Protein AF-A0A485BAY5-F1 (afdb_monomer)

Structure (mmCIF, N/CA/C/O backbone):
data_AF-A0A485BAY5-F1
#
_entry.id   AF-A0A485BAY5-F1
#
loop_
_atom_site.group_PDB
_atom_site.id
_atom_site.type_symbol
_atom_site.label_atom_id
_atom_site.label_alt_id
_atom_site.label_comp_id
_atom_site.label_asym_id
_atom_site.label_entity_id
_atom_site.label_seq_id
_atom_site.pdbx_PDB_ins_code
_atom_site.Cartn_x
_atom_site.Cartn_y
_atom_site.Cartn_z
_atom_site.occupancy
_atom_site.B_iso_or_equiv
_atom_site.auth_seq_id
_atom_site.auth_comp_id
_atom_site.auth_asym_id
_atom_site.auth_atom_id
_atom_site.pdbx_PDB_model_num
ATOM 1 N N . MET A 1 1 ? -11.003 -22.044 -10.933 1.00 49.03 1 MET A N 1
ATOM 2 C CA . MET A 1 1 ? -11.275 -20.702 -11.493 1.00 49.03 1 MET A CA 1
ATOM 3 C C . MET A 1 1 ? -9.957 -20.140 -11.988 1.00 49.03 1 MET A C 1
ATOM 5 O O . MET A 1 1 ? -8.956 -20.353 -11.315 1.00 49.03 1 MET A O 1
ATOM 9 N N . SER A 1 2 ? -9.924 -19.520 -13.167 1.00 55.50 2 SER A N 1
ATOM 10 C CA . SER A 1 2 ? -8.702 -18.884 -13.671 1.00 55.50 2 SER A CA 1
ATOM 11 C C . SER A 1 2 ? -8.497 -17.559 -12.940 1.00 55.50 2 SER A C 1
ATOM 13 O O . SER A 1 2 ? -9.429 -16.767 -12.850 1.00 55.50 2 SER A O 1
ATOM 15 N N . ILE A 1 3 ? -7.294 -17.308 -12.425 1.00 61.31 3 ILE A N 1
ATOM 16 C CA . ILE A 1 3 ? -6.969 -16.075 -11.688 1.00 61.31 3 ILE A CA 1
ATOM 17 C C . ILE A 1 3 ? -7.177 -14.813 -12.544 1.00 61.31 3 ILE A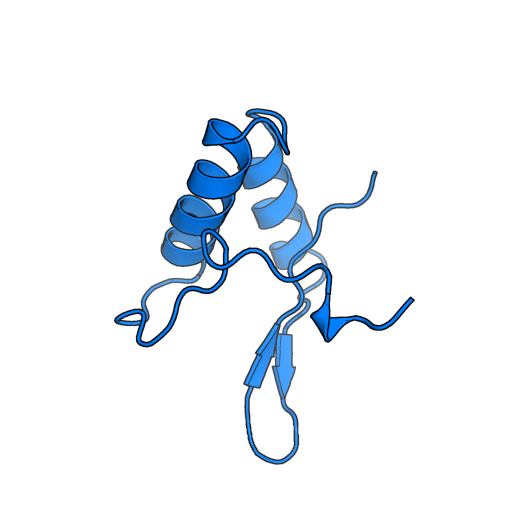 C 1
ATOM 19 O O . ILE A 1 3 ? -7.477 -13.744 -12.029 1.00 61.31 3 ILE A O 1
ATOM 23 N N . ALA A 1 4 ? -7.108 -14.963 -13.872 1.00 57.12 4 ALA A N 1
ATOM 24 C CA . ALA A 1 4 ? -7.322 -13.888 -14.834 1.00 57.12 4 ALA A CA 1
ATOM 25 C C . ALA A 1 4 ? -8.778 -13.393 -14.899 1.00 57.12 4 ALA A C 1
ATOM 27 O O . ALA A 1 4 ? -9.023 -12.322 -15.437 1.00 57.12 4 ALA A O 1
ATOM 28 N N . THR A 1 5 ? -9.753 -14.152 -14.381 1.00 56.50 5 THR A N 1
ATOM 29 C CA . THR A 1 5 ? -11.177 -13.765 -14.424 1.00 56.50 5 THR A CA 1
ATOM 30 C C . THR A 1 5 ? -11.621 -12.947 -13.205 1.00 56.50 5 THR A C 1
ATOM 32 O O . THR A 1 5 ? -12.792 -12.592 -13.119 1.00 56.50 5 THR A O 1
ATOM 35 N N . SER A 1 6 ? -10.713 -12.649 -12.268 1.00 68.44 6 SER A N 1
ATOM 36 C CA . SER A 1 6 ? -11.013 -11.944 -11.007 1.00 68.44 6 SER A CA 1
ATOM 37 C C . SER A 1 6 ? -10.125 -10.720 -10.762 1.00 68.44 6 SER A C 1
ATOM 39 O O . SER A 1 6 ? -10.083 -10.213 -9.646 1.00 68.44 6 SER A O 1
ATOM 41 N N . LEU A 1 7 ? -9.399 -10.262 -11.785 1.00 75.62 7 LEU A N 1
ATOM 42 C CA . LEU A 1 7 ? -8.616 -9.033 -11.713 1.00 75.62 7 LEU A CA 1
ATOM 43 C C . LEU A 1 7 ? -9.508 -7.851 -12.093 1.00 75.62 7 LEU A C 1
ATOM 45 O O . LEU A 1 7 ? -9.970 -7.759 -13.229 1.00 75.62 7 LEU A O 1
ATOM 49 N N . ASP A 1 8 ? -9.751 -6.974 -11.128 1.00 85.69 8 ASP A N 1
ATOM 50 C CA . ASP A 1 8 ? -10.486 -5.732 -11.329 1.00 85.69 8 ASP A CA 1
ATOM 51 C C . ASP A 1 8 ? -9.501 -4.614 -11.706 1.00 85.69 8 ASP A C 1
ATOM 53 O O . ASP A 1 8 ? -8.515 -4.366 -11.005 1.00 85.69 8 ASP A O 1
ATOM 57 N N . ASN A 1 9 ? -9.754 -3.973 -12.850 1.00 88.56 9 ASN A N 1
ATOM 58 C CA . ASN A 1 9 ? -8.888 -2.940 -13.415 1.00 88.56 9 ASN A CA 1
ATOM 59 C C . ASN A 1 9 ? -8.772 -1.716 -12.503 1.00 88.56 9 ASN A C 1
ATOM 61 O O . ASN A 1 9 ? -7.748 -1.036 -12.558 1.00 88.56 9 ASN A O 1
ATOM 65 N N . ASP A 1 10 ? -9.765 -1.468 -11.644 1.00 89.19 10 ASP A N 1
ATOM 66 C CA . ASP A 1 10 ? -9.741 -0.356 -10.690 1.00 89.19 10 ASP A CA 1
ATOM 67 C C . ASP A 1 10 ? -8.589 -0.492 -9.674 1.00 89.19 10 ASP A C 1
ATOM 69 O O . ASP A 1 10 ? -8.149 0.502 -9.098 1.00 89.19 10 ASP A O 1
ATOM 73 N N . PHE A 1 11 ? -8.040 -1.703 -9.502 1.00 90.56 11 PHE A N 1
ATOM 74 C CA . PHE A 1 11 ? -6.947 -2.005 -8.571 1.00 90.56 11 PHE A CA 1
ATOM 75 C C . PHE A 1 11 ? -5.611 -2.309 -9.265 1.00 90.56 11 PHE A C 1
ATOM 77 O O . PHE A 1 11 ? -4.653 -2.719 -8.607 1.00 90.56 11 PHE A O 1
ATOM 84 N N . ILE A 1 12 ? -5.510 -2.100 -10.582 1.00 91.81 12 ILE A N 1
ATOM 85 C CA . ILE A 1 12 ? -4.266 -2.283 -11.342 1.00 91.81 12 ILE A CA 1
ATOM 86 C C . ILE A 1 12 ? -3.677 -0.912 -11.673 1.00 91.81 12 ILE A C 1
ATOM 88 O O . ILE A 1 12 ? -3.972 -0.305 -12.702 1.00 91.81 12 ILE A O 1
ATOM 92 N N . LEU A 1 13 ? -2.802 -0.428 -10.793 1.00 91.19 13 LEU A N 1
ATOM 93 C CA .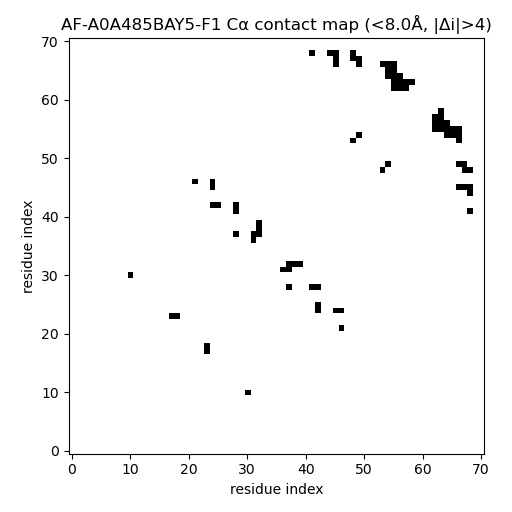 LEU A 1 13 ? -2.137 0.865 -10.946 1.00 91.19 13 LEU A CA 1
ATOM 94 C C . LEU A 1 13 ? -0.782 0.679 -11.641 1.00 91.19 13 LEU A C 1
ATOM 96 O O . LEU A 1 13 ? 0.138 0.077 -11.090 1.00 91.19 13 LEU A O 1
ATOM 100 N N . LEU A 1 14 ? -0.655 1.190 -12.867 1.00 92.56 14 LEU A N 1
ATOM 101 C CA . LEU A 1 14 ? 0.566 1.102 -13.676 1.00 92.56 14 LEU A CA 1
ATOM 102 C C . LEU A 1 14 ? 1.225 2.474 -13.826 1.00 92.56 14 LEU A C 1
ATOM 104 O O . LEU A 1 14 ? 0.546 3.496 -13.838 1.00 92.56 14 LEU A O 1
ATOM 108 N N . ASN A 1 15 ? 2.549 2.488 -14.011 1.00 91.06 15 ASN A N 1
ATOM 109 C CA . ASN A 1 15 ? 3.345 3.710 -14.203 1.00 91.06 15 ASN A CA 1
ATOM 110 C C . ASN A 1 15 ? 3.189 4.734 -13.067 1.00 91.06 15 ASN A C 1
ATOM 112 O O . ASN A 1 15 ? 3.258 5.941 -13.300 1.00 91.06 15 ASN A O 1
ATOM 116 N N . HIS A 1 16 ? 2.981 4.250 -11.839 1.00 88.81 16 HIS A N 1
ATOM 117 C CA . HIS A 1 16 ? 3.004 5.097 -10.656 1.00 88.81 16 HIS A CA 1
ATOM 118 C C . HIS A 1 16 ? 4.355 5.840 -10.602 1.00 88.81 16 HIS A C 1
ATOM 120 O O . HIS A 1 16 ? 5.388 5.193 -10.807 1.00 88.81 16 HIS A O 1
ATOM 126 N N . PRO A 1 17 ? 4.392 7.160 -10.327 1.00 85.19 17 PRO A N 1
ATOM 127 C CA . PRO A 1 17 ? 5.616 7.976 -10.371 1.00 85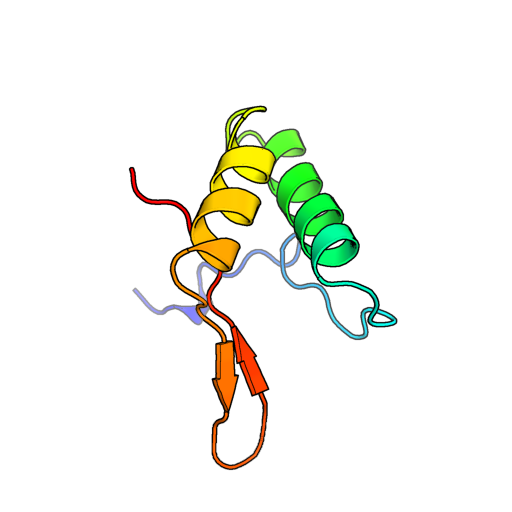.19 17 PRO A CA 1
ATOM 128 C C . PRO A 1 17 ? 6.695 7.565 -9.351 1.00 85.19 17 PRO A C 1
ATOM 130 O O . PRO A 1 17 ? 7.761 8.173 -9.292 1.00 85.19 17 PRO A O 1
ATOM 133 N N . GLY A 1 18 ? 6.433 6.521 -8.565 1.00 77.69 18 GLY A N 1
ATOM 134 C CA . GLY A 1 18 ? 7.241 6.117 -7.427 1.00 77.69 18 GLY A CA 1
ATOM 135 C C . GLY A 1 18 ? 7.038 7.069 -6.254 1.00 77.69 18 GLY A C 1
ATOM 136 O O . GLY A 1 18 ? 6.167 7.936 -6.275 1.00 77.69 18 GLY A O 1
ATOM 137 N N . GLY A 1 19 ? 7.827 6.880 -5.207 1.00 84.75 19 GLY A N 1
ATOM 138 C CA . GLY A 1 19 ? 7.768 7.718 -4.020 1.00 84.75 19 GLY A CA 1
ATOM 139 C C . GLY A 1 19 ? 8.181 6.961 -2.775 1.00 84.75 19 GLY A C 1
ATOM 140 O O . GLY A 1 19 ? 8.677 5.834 -2.844 1.00 84.75 19 GLY A O 1
ATOM 141 N N . GLU A 1 20 ? 7.966 7.607 -1.637 1.00 89.69 20 GLU A N 1
ATOM 142 C CA . GLU A 1 20 ? 8.140 6.972 -0.340 1.00 89.69 20 GLU A CA 1
ATOM 143 C C . GLU A 1 20 ? 7.080 5.889 -0.127 1.00 89.69 20 GLU A C 1
ATOM 145 O O . GLU A 1 20 ? 5.952 5.959 -0.628 1.00 89.69 20 GLU A O 1
ATOM 150 N N . ARG A 1 21 ? 7.472 4.861 0.622 1.00 89.88 21 ARG A N 1
ATOM 151 C CA . ARG A 1 21 ? 6.658 3.679 0.914 1.00 89.88 21 ARG A CA 1
ATOM 152 C C . ARG A 1 21 ? 5.313 4.067 1.530 1.00 89.88 21 ARG A C 1
ATOM 154 O O . ARG A 1 21 ?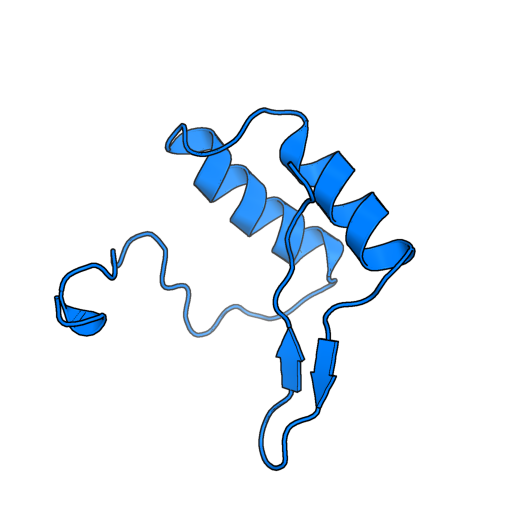 4.281 3.516 1.165 1.00 89.88 21 ARG A O 1
ATOM 161 N N . GLU A 1 22 ? 5.330 5.036 2.430 1.00 89.00 22 GLU A N 1
ATOM 162 C CA . GLU A 1 22 ? 4.186 5.547 3.174 1.00 89.00 22 GLU A CA 1
ATOM 163 C C . GLU A 1 22 ? 3.169 6.213 2.245 1.00 89.00 22 GLU A C 1
ATOM 165 O O . GLU A 1 22 ? 1.966 6.010 2.411 1.00 89.00 22 GLU A O 1
ATOM 170 N N . THR A 1 23 ? 3.637 6.944 1.228 1.00 91.62 23 THR A N 1
ATOM 171 C CA . THR A 1 23 ? 2.772 7.534 0.200 1.00 91.62 23 THR A CA 1
ATOM 172 C C . THR A 1 23 ? 2.063 6.439 -0.588 1.00 91.62 23 THR A C 1
ATOM 174 O O . THR A 1 23 ? 0.840 6.466 -0.709 1.00 91.62 23 THR A O 1
ATOM 177 N N . LEU A 1 24 ? 2.804 5.421 -1.040 1.00 92.94 24 LEU A N 1
ATOM 178 C CA . LEU A 1 24 ? 2.235 4.304 -1.799 1.00 92.94 24 LEU A CA 1
ATOM 179 C C . LEU A 1 24 ? 1.227 3.496 -0.965 1.00 92.94 24 LEU A C 1
ATOM 181 O O . LEU A 1 24 ? 0.155 3.140 -1.453 1.00 92.94 24 LEU A O 1
ATOM 185 N N . PHE A 1 25 ? 1.531 3.247 0.311 1.00 94.38 25 PHE A N 1
ATOM 186 C CA . PHE A 1 25 ? 0.601 2.588 1.230 1.00 94.38 25 PHE A CA 1
ATOM 187 C C . PHE A 1 25 ? -0.646 3.433 1.476 1.00 94.38 25 PHE A C 1
ATOM 189 O O . PHE A 1 25 ? -1.750 2.893 1.484 1.00 94.38 25 PHE A O 1
ATOM 196 N N . GLY A 1 26 ? -0.492 4.749 1.634 1.00 94.56 26 GLY A N 1
ATOM 197 C CA . GLY A 1 26 ? -1.609 5.672 1.799 1.00 94.56 26 GLY A CA 1
ATOM 198 C C . GLY A 1 26 ? -2.542 5.687 0.590 1.00 94.56 26 GLY A C 1
ATOM 199 O O . GLY A 1 26 ? -3.758 5.620 0.755 1.00 94.56 26 GLY A O 1
ATOM 200 N N . GLU A 1 27 ? -1.996 5.728 -0.623 1.00 94.19 27 GLU A N 1
ATOM 201 C CA . GLU A 1 27 ? -2.785 5.713 -1.858 1.00 94.19 27 GLU A CA 1
ATOM 202 C C . GLU A 1 27 ? -3.569 4.409 -2.027 1.00 94.19 27 GLU A C 1
ATOM 204 O O . GLU A 1 27 ? -4.791 4.440 -2.198 1.00 94.19 27 GLU A O 1
ATOM 209 N N . VAL A 1 28 ? -2.891 3.263 -1.908 1.00 94.06 28 VAL A N 1
ATOM 210 C CA . VAL A 1 28 ? -3.527 1.946 -2.050 1.00 94.06 28 VAL A CA 1
ATOM 211 C C . VAL A 1 28 ? -4.512 1.686 -0.907 1.00 94.06 28 VAL A C 1
ATOM 213 O O . VAL A 1 28 ? -5.631 1.237 -1.148 1.00 94.06 28 VAL A O 1
ATOM 216 N N . GL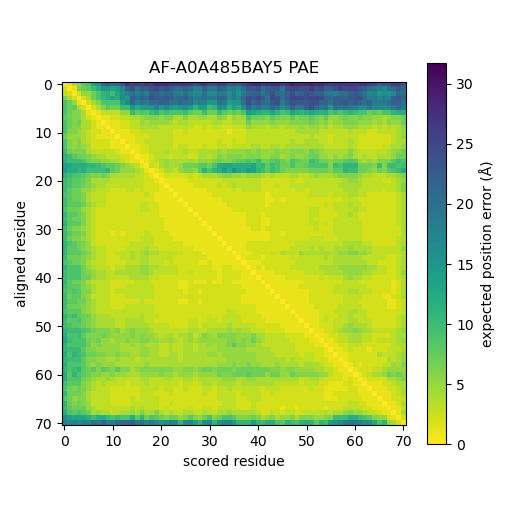Y A 1 29 ? -4.155 2.023 0.333 1.00 95.00 29 GLY A N 1
ATOM 217 C CA . GLY A 1 29 ? -5.034 1.880 1.494 1.00 95.00 29 GLY A CA 1
ATOM 218 C C . GLY A 1 29 ? -6.306 2.723 1.376 1.00 95.00 29 GLY A C 1
ATOM 219 O O . GLY A 1 29 ? -7.399 2.227 1.645 1.00 95.00 29 GLY A O 1
ATOM 220 N N . ASN A 1 30 ? -6.193 3.970 0.905 1.00 95.62 30 ASN A N 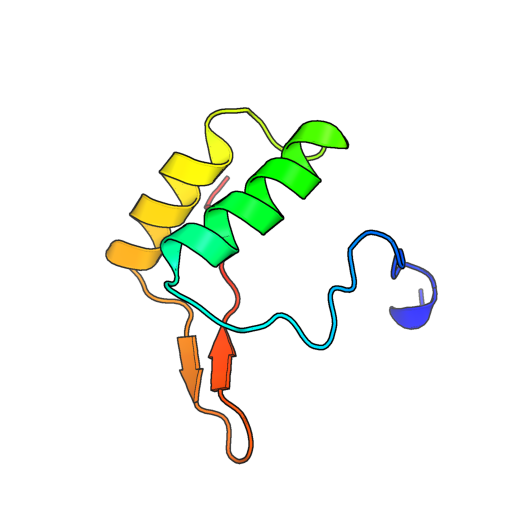1
ATOM 221 C CA . ASN A 1 30 ? -7.352 4.831 0.658 1.00 95.62 30 ASN A CA 1
ATOM 222 C C . ASN A 1 30 ? -8.233 4.309 -0.481 1.00 95.62 30 ASN A C 1
ATOM 224 O O . ASN A 1 30 ? -9.458 4.384 -0.376 1.00 95.62 30 ASN A O 1
ATOM 228 N N . LEU A 1 31 ? -7.638 3.777 -1.553 1.00 95.31 31 LEU A N 1
ATOM 229 C CA . LEU A 1 31 ? -8.380 3.136 -2.638 1.00 95.31 31 LEU A CA 1
ATOM 230 C C . LEU A 1 31 ? -9.219 1.967 -2.099 1.00 95.31 31 LEU A C 1
ATOM 232 O O . LEU A 1 31 ? -10.430 1.933 -2.303 1.00 95.31 31 LEU A O 1
ATOM 236 N N . LEU A 1 32 ? -8.608 1.065 -1.330 1.00 94.56 32 LEU A N 1
ATOM 237 C CA . LEU A 1 32 ? -9.308 -0.072 -0.724 1.00 94.56 32 LEU A CA 1
ATOM 238 C C . LEU A 1 32 ? -10.405 0.371 0.258 1.00 94.56 32 LEU A C 1
ATOM 240 O O . LEU A 1 32 ? -11.512 -0.169 0.227 1.00 94.56 32 LEU A O 1
ATOM 244 N N . TYR A 1 33 ? -10.128 1.377 1.095 1.00 95.94 33 TYR A N 1
ATOM 245 C CA . TYR A 1 33 ? -11.091 1.916 2.062 1.00 95.94 33 TYR A CA 1
ATOM 246 C C . TYR A 1 33 ? -12.316 2.520 1.367 1.00 95.94 33 TYR A C 1
ATOM 248 O O . TYR A 1 33 ? -13.453 2.227 1.733 1.00 95.94 33 TYR A O 1
ATOM 256 N N . ARG A 1 34 ? -12.110 3.323 0.313 1.00 96.00 34 ARG A N 1
ATOM 257 C CA . ARG A 1 34 ? -13.208 3.957 -0.440 1.00 96.00 34 ARG A CA 1
ATOM 258 C C . ARG A 1 34 ? -14.126 2.952 -1.130 1.00 96.00 34 ARG A C 1
ATOM 260 O O . ARG A 1 34 ? -15.300 3.258 -1.317 1.00 96.00 34 ARG A O 1
ATOM 267 N N . HIS A 1 35 ? -13.604 1.785 -1.495 1.00 94.12 35 HIS A N 1
ATOM 268 C CA . HIS A 1 35 ? -14.385 0.693 -2.074 1.00 94.12 35 HIS A CA 1
ATOM 269 C C . HIS A 1 35 ? -14.963 -0.267 -1.013 1.00 94.12 35 HIS A C 1
ATOM 271 O O . HIS A 1 35 ? -15.649 -1.221 -1.369 1.00 94.12 35 HIS A O 1
ATOM 277 N N . GLY A 1 36 ? -14.737 -0.007 0.281 1.00 94.38 36 GLY A N 1
ATOM 278 C CA . GLY A 1 36 ? -15.310 -0.782 1.385 1.00 94.38 36 GLY A CA 1
ATOM 279 C C . GLY A 1 36 ? -14.638 -2.134 1.637 1.00 94.38 36 GLY A C 1
ATOM 280 O O . GLY A 1 36 ? -15.252 -3.002 2.251 1.00 94.38 36 GLY A O 1
ATOM 281 N N . PHE A 1 37 ? -13.402 -2.334 1.167 1.00 92.19 37 PHE A N 1
ATOM 282 C CA . PHE A 1 37 ? -12.668 -3.593 1.360 1.00 92.19 37 PHE A CA 1
ATOM 283 C C . PHE A 1 37 ? -11.937 -3.683 2.698 1.00 92.19 37 PHE A C 1
ATOM 285 O O . P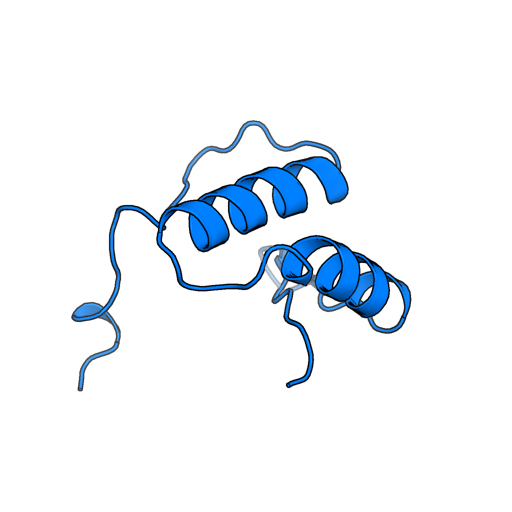HE A 1 37 ? -11.626 -4.783 3.151 1.00 92.19 37 PHE A O 1
ATOM 292 N N . VAL A 1 38 ? -11.621 -2.540 3.307 1.00 94.19 38 VAL A N 1
ATOM 293 C CA . VAL A 1 38 ? -10.830 -2.466 4.537 1.00 94.19 38 VAL A CA 1
ATOM 294 C C . VAL A 1 38 ? -11.379 -1.401 5.478 1.00 94.19 38 VAL A C 1
ATOM 296 O O . VAL A 1 38 ? -12.028 -0.449 5.048 1.00 94.19 38 VAL A O 1
ATOM 299 N N . GLU A 1 39 ? -11.071 -1.548 6.763 1.00 94.88 39 GLU A N 1
ATOM 300 C CA . GLU A 1 39 ? -11.402 -0.572 7.802 1.00 94.88 39 GLU A CA 1
ATOM 301 C C . GLU A 1 39 ? -10.463 0.643 7.768 1.00 94.88 39 GLU A C 1
ATOM 303 O O . GLU A 1 39 ? -9.346 0.586 7.249 1.00 94.88 39 GLU A O 1
ATOM 308 N N . SER A 1 40 ? -10.872 1.745 8.400 1.00 94.69 40 SER A N 1
ATOM 309 C CA . SER A 1 40 ? -10.057 2.971 8.496 1.00 94.69 40 SER A CA 1
ATOM 310 C C . SER A 1 40 ? -8.723 2.767 9.233 1.00 94.69 40 SER A C 1
ATOM 312 O O . SER A 1 40 ? -7.776 3.527 9.032 1.00 94.69 40 SER A O 1
ATOM 314 N N . THR A 1 41 ? -8.621 1.719 10.054 1.00 94.94 41 THR A N 1
ATOM 315 C CA . THR A 1 41 ? -7.410 1.326 10.792 1.00 94.94 41 THR A CA 1
ATOM 316 C C . THR A 1 41 ? -6.451 0.455 9.983 1.00 94.94 41 THR A C 1
ATOM 318 O O . THR A 1 41 ? -5.380 0.104 10.474 1.00 94.94 41 THR A O 1
ATOM 321 N N . TYR A 1 42 ? -6.806 0.078 8.754 1.00 95.31 42 TYR A N 1
ATOM 322 C CA . TYR A 1 42 ? -5.989 -0.817 7.937 1.00 95.31 42 TYR A CA 1
ATOM 323 C C . TYR A 1 42 ? -4.614 -0.227 7.615 1.00 95.31 42 TYR A C 1
ATOM 325 O O . TYR A 1 42 ? -3.602 -0.905 7.765 1.00 95.31 42 TYR A O 1
ATOM 333 N N . LEU A 1 43 ? -4.560 1.048 7.216 1.00 94.56 43 LEU A N 1
ATOM 334 C CA . LEU A 1 43 ? -3.305 1.692 6.823 1.00 94.56 43 LEU A CA 1
ATOM 335 C C . LEU A 1 43 ? -2.289 1.718 7.973 1.00 94.56 43 LEU A C 1
ATOM 337 O O . LEU A 1 43 ? -1.119 1.396 7.774 1.00 94.56 43 LEU A O 1
ATOM 341 N N . SER A 1 44 ? -2.730 2.070 9.184 1.00 94.44 44 SER A N 1
ATOM 342 C CA . SER A 1 44 ? -1.850 2.102 10.355 1.00 94.44 44 SER A CA 1
ATOM 343 C C . SER A 1 44 ? -1.371 0.704 10.747 1.00 94.44 44 SER A C 1
ATOM 345 O O . SER A 1 44 ? -0.192 0.533 11.064 1.00 94.44 44 SER A O 1
ATOM 347 N N . ALA A 1 45 ? -2.246 -0.303 10.669 1.00 94.50 45 ALA A N 1
ATOM 348 C CA . ALA A 1 45 ? -1.871 -1.696 10.889 1.00 94.50 45 ALA A CA 1
ATOM 349 C C . ALA A 1 45 ? -0.840 -2.179 9.853 1.00 94.50 45 ALA A C 1
ATOM 351 O O . ALA A 1 45 ? 0.138 -2.829 10.220 1.00 94.50 45 ALA A O 1
ATOM 352 N N . LEU A 1 46 ? -1.009 -1.809 8.580 1.00 95.19 46 LEU A N 1
ATOM 353 C CA . LEU A 1 46 ? -0.101 -2.190 7.501 1.00 95.19 46 LEU A CA 1
ATOM 354 C C . LEU A 1 46 ? 1.297 -1.599 7.687 1.00 95.19 46 LEU A C 1
ATOM 356 O O . LEU A 1 46 ? 2.289 -2.316 7.572 1.00 95.19 46 LEU A O 1
ATOM 360 N N . ILE A 1 47 ? 1.379 -0.308 8.019 1.00 93.69 47 ILE A N 1
ATOM 361 C CA . ILE A 1 47 ? 2.658 0.366 8.277 1.00 93.69 47 ILE A CA 1
ATOM 362 C C . ILE A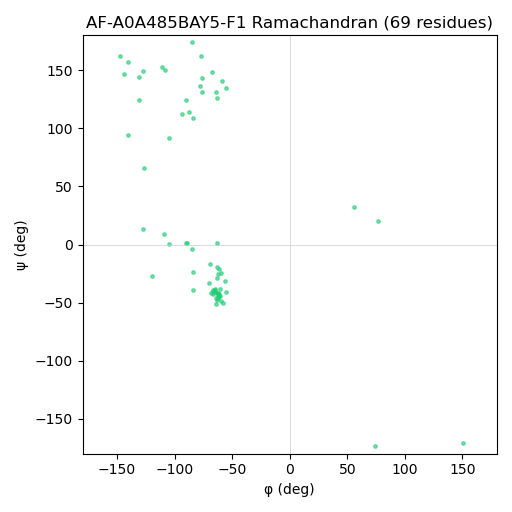 1 47 ? 3.390 -0.319 9.433 1.00 93.69 47 ILE A C 1
ATOM 364 O O . ILE A 1 47 ? 4.553 -0.692 9.279 1.00 93.69 47 ILE A O 1
ATOM 368 N N . SER A 1 48 ? 2.692 -0.557 10.549 1.00 93.62 48 SER A N 1
ATOM 369 C CA . SER A 1 48 ? 3.273 -1.230 11.713 1.00 93.62 48 SER A CA 1
ATOM 370 C C . SER A 1 48 ? 3.744 -2.648 11.381 1.00 93.62 48 SER A C 1
ATOM 372 O O . SER A 1 48 ? 4.796 -3.093 11.844 1.00 93.62 48 SER A O 1
ATOM 374 N N . ARG A 1 49 ? 2.995 -3.373 10.546 1.00 94.12 49 ARG A N 1
ATOM 375 C CA . ARG A 1 49 ? 3.347 -4.735 10.147 1.00 94.12 49 ARG A CA 1
ATOM 376 C C . ARG A 1 49 ? 4.589 -4.782 9.262 1.00 94.12 49 ARG A C 1
ATOM 378 O O . ARG A 1 49 ? 5.430 -5.655 9.472 1.00 94.12 49 ARG A O 1
ATOM 385 N N . GLU A 1 50 ? 4.710 -3.858 8.315 1.00 93.31 50 GLU A N 1
ATOM 386 C CA . GLU A 1 50 ? 5.853 -3.781 7.401 1.00 93.31 50 GLU A CA 1
ATOM 387 C C . GLU A 1 50 ? 7.134 -3.326 8.119 1.00 93.31 50 GLU A C 1
ATOM 389 O O . GLU A 1 50 ? 8.218 -3.800 7.794 1.00 93.31 50 GLU A O 1
ATOM 394 N N . GLU A 1 51 ? 7.027 -2.457 9.130 1.00 92.38 51 GLU A N 1
ATOM 395 C CA . GLU A 1 51 ? 8.167 -2.068 9.976 1.00 92.38 51 GLU A CA 1
ATOM 396 C C . GLU A 1 51 ? 8.711 -3.241 10.798 1.00 92.38 51 GLU A C 1
ATOM 398 O O . GLU A 1 51 ? 9.922 -3.375 10.965 1.00 92.38 51 GLU A O 1
ATOM 403 N N . ASN A 1 52 ? 7.818 -4.099 11.299 1.00 92.06 52 ASN A N 1
ATOM 404 C CA . ASN A 1 52 ? 8.197 -5.228 12.144 1.00 92.06 52 ASN A CA 1
ATOM 405 C C . ASN A 1 52 ? 8.630 -6.461 11.342 1.00 92.06 52 ASN A C 1
ATOM 407 O O . ASN A 1 52 ? 9.568 -7.144 11.744 1.00 92.06 52 ASN A O 1
ATOM 411 N N . ASN A 1 53 ? 7.968 -6.762 10.219 1.00 91.06 53 ASN A N 1
ATOM 412 C CA . ASN A 1 53 ? 8.393 -7.836 9.321 1.00 91.06 53 ASN A CA 1
ATOM 413 C C . ASN A 1 53 ? 8.207 -7.412 7.851 1.00 91.06 53 ASN A C 1
ATOM 415 O O . ASN A 1 53 ? 7.114 -7.596 7.297 1.00 91.06 53 ASN A O 1
ATOM 419 N N . PRO A 1 54 ? 9.268 -6.872 7.223 1.00 90.06 54 PRO A N 1
ATOM 420 C CA . PRO A 1 54 ? 9.234 -6.423 5.838 1.00 90.06 54 PRO A CA 1
ATOM 421 C C . PRO A 1 54 ? 8.863 -7.546 4.869 1.00 90.06 54 PRO A C 1
ATOM 423 O O . PRO A 1 54 ? 9.328 -8.680 4.996 1.00 90.06 54 PRO A O 1
ATOM 426 N N . THR A 1 55 ? 8.057 -7.215 3.865 1.00 92.25 55 THR A N 1
ATOM 427 C CA . THR A 1 55 ? 7.565 -8.150 2.841 1.00 92.25 55 THR A CA 1
ATOM 428 C C . THR A 1 55 ? 8.267 -7.980 1.494 1.00 92.25 55 THR A C 1
ATOM 430 O O . THR A 1 55 ? 7.960 -8.688 0.531 1.00 92.25 55 THR A O 1
ATOM 433 N N . ALA A 1 56 ? 9.214 -7.043 1.411 1.00 93.06 56 ALA A N 1
ATOM 434 C CA . ALA A 1 56 ? 10.023 -6.814 0.226 1.00 93.06 56 ALA A CA 1
ATOM 435 C C . ALA A 1 56 ? 10.912 -8.027 -0.098 1.00 93.06 56 ALA A C 1
ATOM 437 O O . ALA A 1 56 ? 11.641 -8.552 0.743 1.00 93.06 56 ALA A O 1
ATOM 438 N N . MET A 1 57 ? 10.886 -8.437 -1.360 1.00 94.56 57 MET A N 1
ATOM 439 C CA . MET A 1 57 ? 11.657 -9.530 -1.930 1.00 94.56 57 MET A CA 1
ATOM 440 C C . MET A 1 57 ? 12.340 -9.055 -3.208 1.00 94.56 57 MET A C 1
ATOM 442 O O . MET A 1 57 ? 11.694 -8.612 -4.160 1.00 94.56 57 MET A O 1
ATOM 446 N N . GLN A 1 58 ? 13.661 -9.195 -3.256 1.00 95.31 58 GLN A N 1
ATOM 447 C CA . GLN A 1 58 ? 14.411 -9.007 -4.488 1.00 95.31 58 GLN A CA 1
ATOM 448 C C . GLN A 1 58 ? 14.381 -10.309 -5.292 1.00 95.31 58 GLN A C 1
ATOM 450 O O . GLN A 1 58 ? 15.026 -11.288 -4.918 1.00 95.31 58 GLN A O 1
ATOM 455 N N . LEU A 1 59 ? 13.640 -10.322 -6.401 1.00 94.12 59 LEU A N 1
ATOM 456 C CA . LEU A 1 59 ? 13.705 -11.409 -7.378 1.00 94.12 59 LEU A CA 1
ATOM 457 C C . LEU A 1 59 ? 14.855 -11.160 -8.362 1.00 94.12 59 LEU A C 1
ATOM 459 O O . LEU A 1 59 ? 15.472 -10.094 -8.373 1.00 94.12 59 LEU A O 1
ATOM 463 N N . GLU A 1 60 ? 15.118 -12.126 -9.244 1.00 94.88 60 GLU A N 1
ATOM 464 C CA . GLU A 1 60 ? 16.226 -12.047 -10.209 1.00 94.88 60 GLU A CA 1
ATOM 465 C C . GLU A 1 60 ? 16.176 -10.803 -11.110 1.00 94.88 60 GLU A C 1
ATOM 467 O O . GLU A 1 60 ? 17.217 -10.305 -11.531 1.00 94.88 60 GLU A O 1
ATOM 472 N N . ARG A 1 61 ? 14.972 -10.306 -11.429 1.00 95.31 61 ARG A N 1
ATOM 473 C CA . ARG A 1 61 ? 14.776 -9.206 -12.392 1.00 95.31 61 ARG A CA 1
ATOM 474 C C . ARG A 1 61 ? 14.110 -7.968 -11.814 1.00 95.31 61 ARG A C 1
ATOM 476 O O . ARG A 1 61 ? 14.306 -6.883 -12.350 1.00 95.31 61 ARG A O 1
ATOM 483 N N . ILE A 1 62 ? 13.296 -8.129 -10.775 1.00 94.19 62 ILE A N 1
ATOM 484 C CA . ILE A 1 62 ? 12.465 -7.061 -10.218 1.00 94.19 62 ILE A CA 1
ATOM 485 C C . ILE A 1 62 ? 12.384 -7.191 -8.699 1.00 94.19 62 ILE A C 1
ATOM 487 O O . ILE A 1 62 ? 12.380 -8.298 -8.162 1.00 94.19 62 ILE A O 1
ATOM 491 N N . GLY A 1 63 ? 12.303 -6.053 -8.016 1.00 92.94 63 GLY A N 1
ATOM 492 C CA . GLY A 1 63 ? 11.871 -6.011 -6.624 1.00 92.94 63 GLY A CA 1
ATOM 493 C C . GLY A 1 63 ? 10.352 -6.145 -6.555 1.00 92.94 63 GLY A C 1
ATOM 494 O O . GLY A 1 63 ? 9.640 -5.529 -7.348 1.00 92.94 63 GLY A O 1
ATOM 495 N N . VAL A 1 64 ? 9.859 -6.961 -5.631 1.00 93.81 64 VAL A N 1
ATOM 496 C CA . VAL A 1 64 ? 8.429 -7.171 -5.378 1.00 93.81 64 VAL A CA 1
ATOM 497 C C . VAL A 1 64 ? 8.184 -7.038 -3.883 1.00 93.81 64 VAL A C 1
ATOM 499 O O . VAL A 1 64 ? 9.014 -7.463 -3.092 1.00 93.81 64 VAL A O 1
ATOM 502 N N . ALA A 1 65 ? 7.051 -6.476 -3.480 1.00 93.62 65 ALA A N 1
ATOM 503 C CA . ALA A 1 65 ? 6.597 -6.491 -2.093 1.00 93.62 65 ALA A CA 1
ATOM 504 C C . ALA A 1 65 ? 5.166 -7.031 -2.039 1.00 93.62 65 ALA A C 1
ATOM 506 O O . ALA A 1 65 ? 4.403 -6.850 -2.991 1.00 93.62 65 ALA A O 1
ATOM 507 N N . ILE A 1 66 ? 4.812 -7.697 -0.939 1.00 94.06 66 ILE A N 1
ATOM 508 C CA . ILE A 1 66 ? 3.459 -8.227 -0.707 1.00 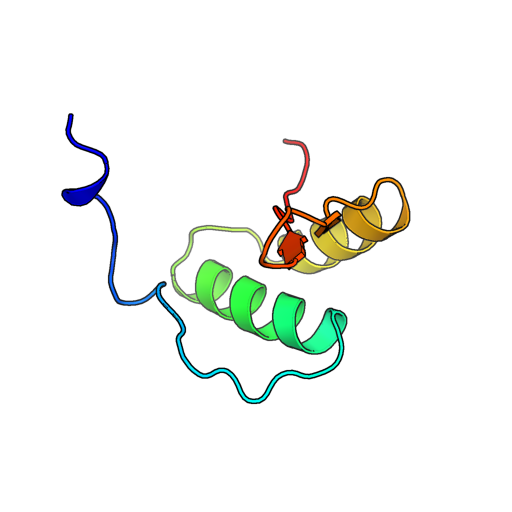94.06 66 ILE A CA 1
ATOM 509 C C . ILE A 1 66 ? 2.955 -7.700 0.645 1.00 94.06 66 ILE A C 1
ATOM 511 O O . ILE A 1 66 ? 2.804 -8.475 1.595 1.00 94.06 66 ILE A O 1
ATOM 515 N N . PRO A 1 67 ? 2.740 -6.377 0.760 1.00 93.19 67 PRO A N 1
ATOM 516 C CA . PRO A 1 67 ? 2.303 -5.759 2.002 1.00 93.19 67 PRO A CA 1
ATOM 517 C C . PRO A 1 67 ? 0.913 -6.286 2.383 1.00 93.19 67 PRO A C 1
ATOM 519 O O . PRO A 1 67 ? -0.024 -6.249 1.586 1.00 93.19 67 PRO A O 1
ATOM 522 N N . HIS A 1 68 ? 0.789 -6.802 3.604 1.00 93.25 68 HIS A N 1
ATOM 523 C CA . HIS A 1 68 ? -0.458 -7.316 4.168 1.00 93.25 68 HIS A CA 1
ATOM 524 C C . HIS A 1 68 ? -0.498 -7.079 5.679 1.00 93.25 68 HIS A C 1
ATOM 526 O O . HIS A 1 68 ? 0.529 -6.835 6.312 1.00 93.25 68 HIS A O 1
ATOM 532 N N . VAL A 1 69 ? -1.698 -7.164 6.249 1.00 90.88 69 VAL A N 1
ATOM 533 C CA . VAL A 1 69 ? -1.924 -7.182 7.699 1.00 90.88 69 VAL A CA 1
ATOM 534 C C . VAL A 1 69 ? -2.349 -8.580 8.117 1.00 90.88 69 VAL A C 1
ATOM 536 O O . VAL A 1 69 ? -2.969 -9.300 7.330 1.00 90.88 69 VAL A O 1
ATOM 539 N N . ASP A 1 70 ? -2.012 -8.957 9.345 1.00 81.44 70 ASP A N 1
ATOM 540 C CA . ASP A 1 70 ? -2.547 -10.170 9.954 1.00 81.44 70 ASP A CA 1
ATOM 541 C C . ASP A 1 70 ? -4.002 -9.897 10.394 1.00 81.44 70 ASP A C 1
ATOM 543 O O . ASP A 1 70 ? -4.330 -8.773 10.787 1.00 81.44 70 ASP A O 1
ATOM 547 N N . VAL A 1 71 ? -4.874 -10.902 10.255 1.00 61.00 71 VAL A N 1
ATOM 548 C CA . VAL A 1 71 ? -6.307 -10.833 10.615 1.00 61.00 71 VAL A CA 1
ATOM 549 C C . VAL A 1 71 ? -6.494 -10.909 12.126 1.00 61.00 71 VAL A C 1
ATOM 551 O O . VAL A 1 71 ? -5.817 -11.760 12.747 1.00 61.00 71 VAL A O 1
#

Radius of gyration: 13.37 Å; Cα contacts (8 Å, |Δi|>4): 42; chains: 1; bounding box: 32×29×27 Å

Nearest PDB structures (foldseek):
  4m62-assembly1_S  TM=8.893E-01  e=2.310E-03  synthetic construct
  4m8q-assembly3_C-2  TM=9.292E-01  e=3.997E-03  synthetic construct
  8u08-assembly1_C  TM=9.393E-01  e=6.916E-03  Homo sapiens
  3t43-assembly1_A  TM=9.491E-01  e=6.458E-03  synthetic construct
  5t6l-assembly2_G  TM=9.513E-01  e=1.117E-02  synthetic construct

Organism: Raoultella planticola (NCBI:txid575)

InterPro domains:
  IPR002178 PTS EIIA type-2 domain [PF00359] (7-70)
  IPR002178 PTS EIIA type-2 domain [PS51094] (5-71)
  IPR016152 Phosphotransferase/anion transporter [G3DSA:3.40.930.10] (3-71)
  IPR016152 Phosphotransferase/anion transporter [SSF55804] (1-70)

Foldseek 3Di:
DDPVVPDDPLLDDPPDPDDDPLVVLVVNVVSCVVVPNDDPCFSVQQVVVCVVPNQWDDDPPDIDGDGDGDD

Mean predicted aligned error: 5.0 Å

pLDDT: mean 88.8, std 10.89, range [49.03, 96.0]

Sequence (71 aa):
MSIATSLDNDFILLNHPGGERETLFGEVGNLLYRHGFVESTYLSALISREENNPTAMQLERIGVAIPHVDV

Solvent-accessible surface area (backbone atoms only — not comparable to full-atom values): 4701 Å² total; per-residue (Å²): 133,66,75,83,80,73,70,58,70,95,75,63,85,72,88,70,91,71,79,58,70,67,58,55,47,50,53,54,40,49,53,39,36,76,72,67,76,46,61,92,62,46,50,62,48,31,54,55,36,41,76,75,56,67,50,72,42,81,52,101,87,49,78,47,68,64,88,61,65,88,134

Secondary structure (DSSP, 8-state):
--GGGS--GGG---S-----HHHHHHHHHHHHHHTTSS-TTHHHHHHHHHHHS--EEE-SS-EEE------